Protein AF-A0A118K2Q0-F1 (afdb_monomer)

InterPro domains:
  IPR013197 RNA polymerase III subunit RPC82-related, helix-turn-helix [PF08221] (8-46)
  IPR036388 Winged helix-like DNA-binding domain superfamily [G3DSA:1.10.10.10] (2-57)
  IPR036388 Winged helix-like DNA-binding domain superfamily [G3DSA:1.10.10.10] (63-118)
  IPR039748 DNA-directed RNA polymerase III subunit RPC3 [PTHR12949] (3-115)

Nearest PDB structures (foldseek):
  2xv4-assembly1_S  TM=8.930E-01  e=8.654E-05  Homo sapiens
  2xub-assembly1_A  TM=8.871E-01  e=1.077E-04  Homo sapiens
  5afq-assembly2_B  TM=8.745E-01  e=2.073E-04  Homo sapiens
  7d59-assembly1_O  TM=8.941E-01  e=1.666E-04  Homo sapiens
  8iuh-assembly1_O  TM=9.115E-01  e=4.964E-04  Homo sapiens

Solvent-accessible surface area (backbone atoms only — not comparable to full-atom values): 7178 Å² total; per-residue (Å²): 133,81,51,75,64,56,50,53,50,43,30,51,52,37,28,74,76,65,32,62,72,55,15,49,54,44,44,52,22,62,76,70,38,72,37,36,66,71,51,49,34,68,76,58,73,59,80,91,73,74,83,81,67,94,66,88,56,74,45,69,56,59,64,68,70,53,56,49,60,78,46,46,68,60,53,43,51,51,35,29,76,76,62,32,64,71,52,22,53,56,50,50,53,38,70,76,65,54,85,69,55,72,65,59,51,53,52,53,53,51,52,58,58,53,54,55,68,71,73,76,118

Radius of gyration: 18.68 Å; Cα contacts (8 Å, |Δi|>4): 94; chains: 1; bounding box: 46×37×44 Å

Secondary structure (DSSP, 8-state):
---HHHHHHHHHHHHHHH-HHHHHHHHHHHHH-SEEHHHHHHHHT-----SPPSS--EE---HHHHHGGGGHHHHHHHHHHHHHHHHHHHHHHHHHH----HHHHHHHHHHHHHHHHHS--

Foldseek 3Di:
DQDPVLLVVLLVLCCVQPNNLRSLLLSCQVVVPKDWPVVSCVRSVDDDDDDHDPDTDIDHHDSVVSVCLVCLVVVLVVCCVPPNDLRSVLVVVCSSPPDDDPVRSVVVSVVVVVVVVVVPD

Mean predicted aligned error: 5.94 Å

Sequence (121 aa):
MVSPHGIKLAVHLISTYFGDIVSKVCECLLCKGTLSLAQVIRYTELGGFGEAPKIVTQYMALHDNIIHHMRFPKFLAIVSDEFGQECMELFEGLLQHGRLSFNQIMDRHKDKHRAVVTSGG

Organism: Cynara cardunculus var. scolymus (NCBI:txid59895)

St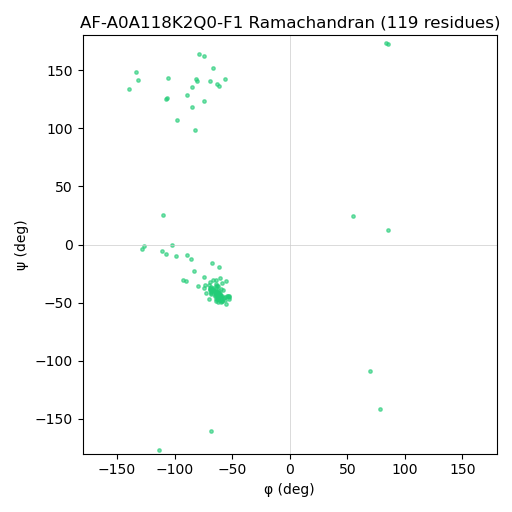ructure (mmCIF, N/CA/C/O backbone):
data_AF-A0A118K2Q0-F1
#
_entry.id   AF-A0A118K2Q0-F1
#
loop_
_atom_site.group_PDB
_atom_site.id
_atom_site.type_symbol
_atom_site.label_atom_id
_atom_site.label_alt_id
_atom_site.label_comp_id
_atom_site.label_asym_id
_atom_site.label_entity_id
_atom_site.label_seq_id
_atom_site.pdbx_PDB_ins_code
_atom_site.Cartn_x
_atom_site.Cartn_y
_atom_site.Cartn_z
_atom_site.occupancy
_atom_site.B_iso_or_equiv
_atom_site.auth_seq_id
_atom_site.auth_comp_id
_atom_site.auth_asym_id
_atom_site.auth_atom_id
_atom_site.pdbx_PDB_model_num
ATOM 1 N N . MET A 1 1 ? -3.170 -14.112 -14.598 1.00 63.34 1 MET A N 1
ATOM 2 C CA . MET A 1 1 ? -2.799 -12.773 -15.104 1.00 63.34 1 MET A CA 1
ATOM 3 C C . MET A 1 1 ? -3.920 -11.812 -14.763 1.00 63.34 1 MET A C 1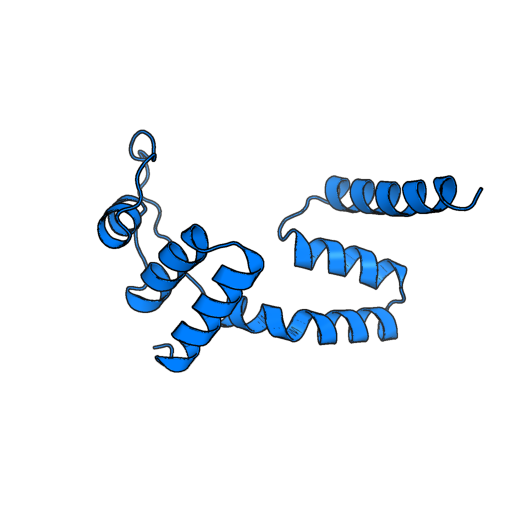
ATOM 5 O O . MET A 1 1 ? -5.073 -12.172 -14.964 1.00 63.34 1 MET A O 1
ATOM 9 N N . VAL A 1 2 ? -3.599 -10.644 -14.209 1.00 81.12 2 VAL A N 1
ATOM 10 C CA . VAL A 1 2 ? -4.591 -9.597 -13.912 1.00 81.12 2 VAL A CA 1
ATOM 11 C C . VAL A 1 2 ? -5.106 -9.024 -15.233 1.00 81.12 2 VAL A C 1
ATOM 13 O O . VAL A 1 2 ? -4.333 -8.870 -16.178 1.00 81.12 2 VAL A O 1
ATOM 16 N N . SER A 1 3 ? -6.404 -8.733 -15.328 1.00 91.62 3 SER A N 1
ATOM 17 C CA . SER A 1 3 ? -6.956 -8.126 -16.542 1.00 91.62 3 SER A CA 1
ATOM 18 C C . SER A 1 3 ? -6.406 -6.702 -16.737 1.00 91.62 3 SER A C 1
ATOM 20 O O . SER A 1 3 ? -6.129 -6.013 -15.751 1.00 91.62 3 SER A O 1
ATOM 22 N N . PRO A 1 4 ? -6.308 -6.194 -17.979 1.00 92.88 4 PRO A N 1
ATOM 23 C CA . PRO A 1 4 ? -5.873 -4.816 -18.222 1.00 92.88 4 PRO A CA 1
ATOM 24 C C . PRO A 1 4 ? -6.712 -3.774 -17.469 1.00 92.88 4 PRO A C 1
ATOM 26 O O . PRO A 1 4 ? -6.209 -2.726 -17.078 1.00 92.88 4 PRO A O 1
ATOM 29 N N . HIS A 1 5 ? -7.999 -4.054 -17.253 1.00 95.00 5 HIS A N 1
ATOM 30 C CA . HIS A 1 5 ? -8.891 -3.175 -16.494 1.00 95.00 5 HIS A CA 1
ATOM 31 C C . HIS A 1 5 ? -8.609 -3.240 -14.987 1.00 95.00 5 HIS A C 1
ATOM 33 O O . HIS A 1 5 ? -8.623 -2.202 -14.332 1.00 95.00 5 HIS A O 1
ATOM 39 N N . GLY A 1 6 ? -8.279 -4.424 -14.454 1.00 94.88 6 GLY A N 1
ATOM 40 C CA . GLY A 1 6 ? -7.843 -4.582 -13.065 1.00 94.88 6 GLY A CA 1
ATOM 41 C C . GLY A 1 6 ? -6.552 -3.816 -12.772 1.00 94.88 6 GLY A C 1
ATOM 42 O O . GLY A 1 6 ? -6.469 -3.118 -11.766 1.00 94.88 6 GLY A O 1
ATOM 43 N N . ILE A 1 7 ? -5.584 -3.848 -13.697 1.00 96.06 7 ILE A N 1
ATOM 44 C CA . ILE A 1 7 ? -4.347 -3.060 -13.576 1.00 96.06 7 ILE A CA 1
ATOM 45 C C . ILE A 1 7 ? -4.660 -1.560 -13.567 1.00 96.06 7 ILE A C 1
ATOM 47 O O . ILE A 1 7 ? -4.220 -0.864 -12.658 1.00 96.06 7 ILE A O 1
ATOM 51 N N . LYS A 1 8 ? -5.466 -1.061 -14.516 1.00 96.50 8 LYS A N 1
ATOM 52 C CA . LYS A 1 8 ? -5.850 0.363 -14.563 1.00 96.50 8 LYS A CA 1
ATOM 53 C C . LYS A 1 8 ? -6.507 0.835 -13.266 1.00 96.50 8 LYS A C 1
ATOM 55 O O . LYS A 1 8 ? -6.157 1.897 -12.760 1.00 96.50 8 LYS A O 1
ATOM 60 N N . LEU A 1 9 ? -7.432 0.043 -12.720 1.00 96.88 9 LEU A N 1
ATOM 61 C CA . LEU A 1 9 ? -8.083 0.361 -11.451 1.00 96.88 9 LEU A CA 1
ATOM 62 C C . LEU A 1 9 ? -7.079 0.379 -10.292 1.00 96.88 9 LEU A C 1
ATOM 64 O O . LEU A 1 9 ? -7.069 1.327 -9.513 1.00 96.88 9 LEU A O 1
ATOM 68 N N . ALA A 1 10 ? -6.210 -0.631 -10.194 1.00 97.50 10 ALA A N 1
ATOM 69 C CA . ALA A 1 10 ? -5.190 -0.696 -9.151 1.00 97.50 10 ALA A CA 1
ATOM 70 C C . ALA A 1 10 ? -4.225 0.501 -9.209 1.00 97.50 10 ALA A C 1
ATOM 72 O O . ALA A 1 10 ? -3.947 1.113 -8.181 1.00 97.50 10 ALA A O 1
ATOM 73 N N . VAL A 1 11 ? -3.764 0.880 -10.405 1.00 97.38 11 VAL A N 1
ATOM 74 C CA . VAL A 1 11 ? -2.890 2.047 -10.606 1.00 97.38 11 VAL A CA 1
ATOM 75 C C . VAL A 1 11 ? -3.599 3.340 -10.208 1.00 97.38 11 VAL A C 1
ATOM 77 O O . VAL A 1 11 ? -3.011 4.158 -9.503 1.00 97.38 11 VAL A O 1
ATOM 80 N N . HIS A 1 12 ? -4.872 3.501 -10.582 1.00 97.50 12 HIS A N 1
ATOM 81 C CA . HIS A 1 12 ? -5.667 4.664 -10.190 1.00 97.50 12 HIS A CA 1
ATOM 82 C C . HIS A 1 12 ? -5.830 4.771 -8.667 1.00 97.50 12 HIS A C 1
ATOM 84 O O . HIS A 1 12 ? -5.624 5.848 -8.106 1.00 97.50 12 HIS A O 1
ATOM 90 N N . LEU A 1 13 ? -6.137 3.661 -7.985 1.00 96.94 13 LEU A N 1
ATOM 91 C CA . LEU A 1 13 ? -6.214 3.628 -6.522 1.00 96.94 13 LEU A CA 1
ATOM 92 C C . LEU A 1 13 ? -4.874 4.037 -5.898 1.00 96.94 13 LEU A C 1
ATOM 94 O O . LEU A 1 13 ? -4.839 4.919 -5.046 1.00 96.94 13 LEU A O 1
ATOM 98 N N . ILE A 1 14 ? -3.760 3.457 -6.352 1.00 97.56 14 ILE A N 1
ATOM 99 C CA . ILE A 1 14 ? -2.438 3.779 -5.799 1.00 97.56 14 ILE A CA 1
ATOM 100 C C . ILE A 1 14 ? -2.048 5.240 -6.051 1.00 97.56 14 ILE A C 1
ATOM 102 O O . ILE A 1 14 ? -1.537 5.876 -5.133 1.00 97.56 14 ILE A O 1
ATOM 106 N N . SER A 1 15 ? -2.311 5.795 -7.239 1.00 97.88 15 SER A N 1
ATOM 107 C CA . SER A 1 15 ? -2.073 7.223 -7.515 1.00 97.88 15 SER A CA 1
ATOM 108 C C . SER A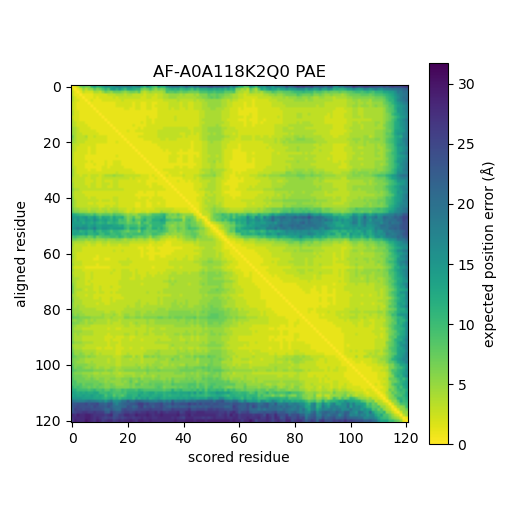 1 15 ? -2.918 8.109 -6.593 1.00 97.88 15 SER A C 1
ATOM 110 O O . SER A 1 15 ? -2.387 9.034 -5.984 1.00 97.88 15 SER A O 1
ATOM 112 N N . THR A 1 16 ? -4.191 7.760 -6.381 1.00 96.19 16 THR A N 1
ATOM 113 C CA . THR A 1 16 ? -5.107 8.524 -5.517 1.00 96.19 16 THR A CA 1
ATOM 114 C C . THR A 1 16 ? -4.641 8.573 -4.059 1.00 96.19 16 THR A C 1
ATOM 116 O O . THR A 1 16 ? -4.732 9.621 -3.427 1.00 96.19 16 THR A O 1
ATOM 119 N N . TYR A 1 17 ? -4.138 7.460 -3.513 1.00 93.75 17 TYR A N 1
ATOM 120 C CA . TYR A 1 17 ? -3.750 7.384 -2.097 1.00 93.75 17 TYR A CA 1
ATOM 121 C C . TYR A 1 17 ? -2.275 7.718 -1.823 1.00 93.75 17 TYR A C 1
ATOM 123 O O . TYR A 1 17 ? -1.960 8.208 -0.741 1.00 93.75 17 TYR A O 1
ATOM 131 N N . PHE A 1 18 ? -1.366 7.447 -2.765 1.00 95.25 18 PHE A N 1
ATOM 132 C CA . PHE A 1 18 ? 0.087 7.503 -2.536 1.00 95.25 18 PHE A CA 1
ATOM 133 C C . PHE A 1 18 ? 0.854 8.346 -3.565 1.00 95.25 18 PHE A C 1
ATOM 135 O O . PHE A 1 18 ? 2.065 8.533 -3.428 1.00 95.25 18 PHE A O 1
ATOM 142 N N . GLY A 1 19 ? 0.171 8.863 -4.586 1.00 96.75 19 GLY A N 1
ATOM 143 C CA . GLY A 1 19 ? 0.752 9.710 -5.620 1.00 96.75 19 GLY A CA 1
ATOM 144 C C . GLY A 1 19 ? 1.401 8.954 -6.782 1.00 96.75 19 GLY A C 1
ATOM 145 O O . GLY A 1 19 ? 1.560 7.727 -6.798 1.00 96.75 19 GLY A O 1
ATOM 146 N N . ASP A 1 20 ? 1.797 9.727 -7.790 1.00 96.31 20 ASP A N 1
ATOM 147 C CA . ASP A 1 20 ? 2.117 9.196 -9.117 1.00 96.31 20 ASP A CA 1
ATOM 148 C C . ASP A 1 20 ? 3.399 8.366 -9.158 1.00 96.31 20 ASP A C 1
ATOM 150 O O . ASP A 1 20 ? 3.452 7.353 -9.857 1.00 96.31 20 ASP A O 1
ATOM 154 N N . ILE A 1 21 ? 4.411 8.727 -8.363 1.00 95.50 21 ILE A N 1
ATOM 155 C CA . ILE A 1 21 ? 5.678 7.980 -8.291 1.00 95.50 21 ILE A CA 1
ATOM 156 C C . ILE A 1 21 ? 5.417 6.538 -7.837 1.00 95.50 21 ILE A C 1
ATOM 158 O O . ILE A 1 21 ? 5.901 5.588 -8.457 1.00 95.50 21 ILE A O 1
ATOM 162 N N . VAL A 1 22 ? 4.612 6.368 -6.784 1.00 96.31 22 VAL A N 1
ATOM 163 C CA . VAL A 1 22 ? 4.264 5.047 -6.244 1.00 96.31 22 VAL A CA 1
ATOM 164 C C . VAL A 1 22 ? 3.413 4.276 -7.250 1.00 96.31 22 VAL A C 1
ATOM 166 O O . VAL A 1 22 ? 3.640 3.083 -7.464 1.00 96.31 22 VAL A O 1
ATOM 169 N N . SER A 1 23 ? 2.492 4.961 -7.933 1.00 97.44 23 SER A N 1
ATOM 170 C CA . SER A 1 23 ? 1.656 4.350 -8.970 1.00 97.44 23 SER A CA 1
ATOM 171 C C . SER A 1 23 ? 2.474 3.814 -10.150 1.00 97.44 23 SER A C 1
ATOM 173 O O . SER A 1 23 ? 2.226 2.694 -10.590 1.00 97.44 23 SER A O 1
ATOM 175 N N . LYS A 1 24 ? 3.522 4.532 -10.582 1.00 97.19 24 LYS A N 1
ATOM 176 C CA . LYS A 1 24 ? 4.417 4.124 -11.677 1.00 97.19 24 LYS A CA 1
ATOM 177 C C . LYS A 1 24 ? 5.194 2.853 -11.332 1.00 97.19 24 LYS A C 1
ATOM 179 O O . LYS A 1 24 ? 5.321 1.945 -12.154 1.00 97.19 24 LYS A O 1
ATOM 184 N N . VAL A 1 25 ? 5.695 2.761 -10.098 1.00 97.19 25 VAL A N 1
ATOM 185 C CA . VAL A 1 25 ? 6.352 1.542 -9.595 1.00 97.19 25 VAL A CA 1
ATOM 186 C C . VAL A 1 25 ? 5.353 0.386 -9.511 1.00 97.19 25 VAL A C 1
ATOM 188 O O . VAL A 1 25 ? 5.665 -0.728 -9.932 1.00 97.19 25 VAL A O 1
ATOM 191 N N . CYS A 1 26 ? 4.145 0.647 -9.010 1.00 97.44 26 CYS A N 1
ATOM 192 C CA . CYS A 1 26 ? 3.095 -0.358 -8.891 1.00 97.44 26 CYS A CA 1
ATOM 193 C C . CYS A 1 26 ? 2.657 -0.909 -10.257 1.00 97.44 26 CYS A C 1
ATOM 195 O O . CYS A 1 26 ? 2.613 -2.125 -10.433 1.00 97.44 26 CYS A O 1
ATOM 197 N N . GLU A 1 27 ? 2.411 -0.040 -11.241 1.00 97.19 27 GLU A N 1
ATOM 198 C CA . GLU A 1 27 ? 2.076 -0.427 -12.614 1.00 97.19 27 GLU A CA 1
ATOM 199 C C . GLU A 1 27 ? 3.163 -1.316 -13.222 1.00 97.19 27 GLU A C 1
ATOM 201 O O . GLU A 1 27 ? 2.868 -2.370 -13.786 1.00 97.19 27 GLU A O 1
ATOM 206 N N . CYS A 1 28 ? 4.433 -0.931 -13.052 1.00 97.06 28 CYS A N 1
ATOM 207 C CA . CYS A 1 28 ? 5.574 -1.704 -13.531 1.00 97.06 28 CYS A CA 1
ATOM 208 C C . CYS A 1 28 ? 5.567 -3.136 -12.970 1.00 97.06 28 CYS A C 1
ATOM 210 O O . CYS A 1 28 ? 5.677 -4.097 -13.734 1.00 97.06 28 CYS A O 1
ATOM 212 N N . LEU A 1 29 ? 5.369 -3.284 -11.657 1.00 97.62 29 LEU A N 1
ATOM 213 C CA . LEU A 1 29 ? 5.309 -4.585 -10.986 1.00 97.62 29 LEU A CA 1
ATOM 214 C C . LEU A 1 29 ? 4.070 -5.402 -11.384 1.00 97.62 29 LEU A C 1
ATOM 216 O O . LEU A 1 29 ? 4.167 -6.613 -11.561 1.00 97.62 29 LEU A O 1
ATOM 220 N N . LEU A 1 30 ? 2.908 -4.771 -11.569 1.00 96.75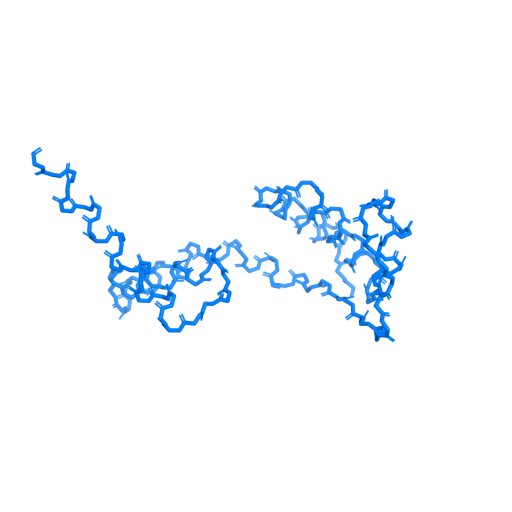 30 LEU A N 1
ATOM 221 C CA . LEU A 1 30 ? 1.689 -5.466 -11.999 1.00 96.75 30 LEU A CA 1
ATOM 222 C C . LEU A 1 30 ? 1.781 -5.964 -13.450 1.00 96.75 30 LEU A C 1
ATOM 224 O O . LEU A 1 30 ? 1.297 -7.052 -13.758 1.00 96.75 30 LEU A O 1
ATOM 228 N N . CYS A 1 31 ? 2.418 -5.192 -14.333 1.00 96.00 31 CYS A N 1
ATOM 229 C CA . CYS A 1 31 ? 2.571 -5.536 -15.746 1.00 96.00 31 CYS A CA 1
ATOM 230 C C . CYS A 1 31 ? 3.699 -6.544 -16.003 1.00 96.00 31 CYS A C 1
ATOM 232 O O . CYS A 1 31 ? 3.588 -7.365 -16.912 1.00 96.00 31 CYS A O 1
ATOM 234 N N . LYS A 1 32 ? 4.801 -6.466 -15.246 1.00 95.69 32 LYS A N 1
ATOM 235 C CA . LYS A 1 32 ? 6.020 -7.260 -15.490 1.00 95.69 32 LYS A CA 1
ATOM 236 C C . LYS A 1 32 ? 6.246 -8.377 -14.470 1.00 95.69 32 LYS A C 1
ATOM 238 O O . LYS A 1 32 ? 7.123 -9.210 -14.682 1.00 95.69 32 LYS A O 1
ATOM 243 N N . GLY A 1 33 ? 5.455 -8.419 -13.400 1.00 95.06 33 GLY A N 1
ATOM 244 C CA . GLY A 1 33 ? 5.574 -9.400 -12.330 1.00 95.06 33 GLY A CA 1
ATOM 245 C C . GLY A 1 33 ? 6.702 -9.067 -11.358 1.00 95.06 33 GLY A C 1
ATOM 246 O O . GLY A 1 33 ? 6.920 -7.914 -10.986 1.00 95.06 33 GLY A O 1
ATOM 247 N N . THR A 1 34 ? 7.400 -10.105 -10.914 1.00 96.94 34 THR A N 1
ATOM 248 C CA . THR A 1 34 ? 8.438 -9.992 -9.895 1.00 96.94 34 THR A CA 1
ATOM 249 C C . THR A 1 34 ? 9.709 -9.352 -10.459 1.00 96.94 34 THR A C 1
ATOM 251 O O . THR A 1 34 ? 10.272 -9.861 -11.427 1.00 96.94 34 THR A O 1
ATOM 254 N N . LEU A 1 35 ? 10.172 -8.254 -9.853 1.00 96.75 35 LEU A N 1
ATOM 255 C CA . LEU A 1 35 ? 11.331 -7.482 -10.316 1.00 96.75 35 LEU A CA 1
ATOM 256 C C . LEU A 1 35 ? 12.288 -7.126 -9.177 1.00 96.75 35 LEU A C 1
ATOM 258 O O . LEU A 1 35 ? 11.866 -6.830 -8.062 1.00 96.75 35 LEU A O 1
ATOM 262 N N . SER A 1 36 ? 13.581 -7.038 -9.481 1.00 94.69 36 SER A N 1
ATOM 263 C CA . SER A 1 36 ? 14.572 -6.454 -8.576 1.00 94.69 36 SER A CA 1
ATOM 264 C C . SER A 1 36 ? 14.539 -4.924 -8.598 1.00 94.69 36 SER A C 1
ATOM 266 O O . SER A 1 36 ? 14.032 -4.314 -9.542 1.00 94.69 36 SER A O 1
ATOM 268 N N . LEU A 1 37 ? 15.154 -4.279 -7.598 1.00 92.19 37 LEU A N 1
ATOM 269 C CA . LEU A 1 37 ? 15.266 -2.814 -7.554 1.00 92.19 37 LEU A CA 1
ATOM 270 C C . LEU A 1 37 ? 15.895 -2.242 -8.838 1.00 92.19 37 LEU A C 1
ATOM 272 O O . LEU A 1 37 ? 15.371 -1.292 -9.410 1.00 92.19 37 LEU A O 1
ATOM 276 N N . ALA A 1 38 ? 16.969 -2.855 -9.344 1.00 91.25 38 ALA A N 1
ATOM 277 C CA . ALA A 1 38 ? 17.641 -2.397 -10.561 1.00 91.25 38 ALA A CA 1
ATOM 278 C C . ALA A 1 38 ? 16.741 -2.489 -11.807 1.00 91.25 38 ALA A C 1
ATOM 280 O O . ALA A 1 38 ? 16.825 -1.650 -12.704 1.00 91.25 38 ALA A O 1
ATOM 281 N N . GLN A 1 39 ? 15.869 -3.498 -11.870 1.00 94.38 39 GLN A N 1
ATOM 282 C CA . GLN A 1 39 ? 14.893 -3.631 -12.950 1.00 94.38 39 GLN A CA 1
ATOM 283 C C . GLN A 1 39 ? 13.768 -2.603 -12.815 1.00 94.38 39 GLN A C 1
ATOM 285 O O . GLN A 1 39 ? 13.396 -1.993 -13.813 1.00 94.38 39 GLN A O 1
ATOM 290 N N . VAL A 1 40 ? 13.266 -2.366 -11.598 1.00 94.62 40 VAL A N 1
ATOM 291 C CA . VAL A 1 40 ? 12.259 -1.325 -11.341 1.00 94.62 40 VAL A CA 1
ATOM 292 C C . VAL A 1 40 ? 12.792 0.041 -11.765 1.00 94.62 40 VAL A C 1
ATOM 294 O O . VAL A 1 40 ? 12.125 0.726 -12.533 1.00 94.62 40 VAL A O 1
ATOM 297 N N . ILE A 1 41 ? 14.009 0.403 -11.354 1.00 93.44 41 ILE A N 1
ATOM 298 C CA . ILE A 1 41 ? 14.679 1.653 -11.750 1.00 93.44 41 ILE A CA 1
ATOM 299 C C . ILE A 1 41 ? 14.746 1.765 -13.273 1.00 93.44 41 ILE A C 1
ATOM 301 O O . ILE A 1 41 ? 14.298 2.753 -13.848 1.00 93.44 41 ILE A O 1
ATOM 305 N N . ARG A 1 42 ? 15.237 0.714 -13.939 1.00 93.31 42 ARG A N 1
ATOM 306 C CA . ARG A 1 42 ? 15.387 0.682 -15.398 1.00 93.31 42 ARG A CA 1
ATOM 307 C C . ARG A 1 42 ? 14.059 0.858 -16.134 1.00 93.31 42 ARG A C 1
ATOM 309 O O . ARG A 1 42 ? 14.018 1.571 -17.124 1.00 93.31 42 ARG A O 1
ATOM 316 N N . TYR A 1 43 ? 12.995 0.193 -15.687 1.00 95.94 43 TYR A N 1
ATOM 317 C CA . TYR A 1 43 ? 11.697 0.232 -16.367 1.00 95.94 43 TYR A CA 1
ATOM 318 C C . TYR A 1 43 ? 10.847 1.451 -16.014 1.00 95.94 43 TYR A C 1
ATOM 320 O O . TYR A 1 43 ? 9.947 1.793 -16.773 1.00 95.94 43 TYR A O 1
ATOM 328 N N . THR A 1 44 ? 11.085 2.071 -14.859 1.00 95.06 44 THR A N 1
ATOM 329 C CA . THR A 1 44 ? 10.334 3.256 -14.419 1.00 95.06 44 THR A CA 1
ATOM 330 C C . THR A 1 44 ? 11.071 4.559 -14.700 1.00 95.06 44 THR A C 1
ATOM 332 O O . THR A 1 44 ? 10.467 5.617 -14.546 1.00 95.06 44 THR A O 1
ATOM 335 N N . GLU A 1 45 ? 12.343 4.507 -15.106 1.00 93.44 45 GLU A N 1
ATOM 336 C CA . GLU A 1 45 ? 13.201 5.679 -15.348 1.00 93.44 45 GLU A CA 1
ATOM 337 C C . GLU A 1 45 ? 13.277 6.621 -14.131 1.00 93.44 45 GLU A C 1
ATOM 339 O O . GLU A 1 45 ? 13.525 7.818 -14.255 1.00 93.44 45 GLU A O 1
ATOM 344 N N . LEU A 1 46 ? 13.031 6.082 -12.934 1.00 90.75 46 LEU A N 1
ATOM 345 C CA . LEU A 1 46 ? 13.153 6.814 -11.680 1.00 90.75 46 LEU A CA 1
ATOM 346 C C . LEU A 1 46 ? 14.629 6.859 -11.266 1.00 90.75 46 LEU A C 1
ATOM 348 O O . LEU A 1 46 ? 15.349 5.872 -11.401 1.00 90.75 46 LEU A O 1
ATOM 352 N N . GLY A 1 47 ? 15.075 7.998 -10.739 1.00 85.31 47 GLY A N 1
ATOM 353 C CA . GLY A 1 47 ? 16.443 8.210 -10.257 1.00 85.31 47 GLY A CA 1
ATOM 354 C C . GLY A 1 47 ? 16.518 8.427 -8.744 1.00 85.31 47 GLY A C 1
ATOM 355 O O . GLY A 1 47 ? 15.509 8.381 -8.047 1.00 85.31 47 GLY A O 1
ATOM 356 N N . GLY A 1 48 ? 17.727 8.698 -8.241 1.00 79.75 48 GLY A N 1
ATOM 357 C CA . GLY A 1 48 ? 17.950 9.073 -6.835 1.00 79.75 48 GLY A CA 1
ATOM 358 C C . GLY A 1 48 ? 18.110 7.902 -5.862 1.00 79.75 48 GLY A C 1
ATOM 359 O O . GLY A 1 48 ? 18.085 8.098 -4.650 1.00 79.75 48 GLY A O 1
ATOM 360 N N . PHE A 1 49 ? 18.289 6.686 -6.373 1.00 75.25 49 PHE A N 1
ATOM 361 C CA . PHE A 1 49 ? 18.578 5.519 -5.546 1.00 75.25 49 PHE A CA 1
ATOM 362 C C . PHE A 1 49 ? 20.084 5.451 -5.269 1.00 75.25 49 PHE A C 1
ATOM 364 O O . PHE A 1 49 ? 20.889 5.691 -6.168 1.00 75.25 49 PHE A O 1
ATOM 371 N N . GLY A 1 50 ? 20.453 5.174 -4.016 1.00 75.25 50 GLY A N 1
ATOM 372 C CA . GLY A 1 50 ? 21.849 5.040 -3.597 1.00 75.25 50 GLY A CA 1
ATOM 373 C C . GLY A 1 50 ? 22.542 3.808 -4.185 1.00 75.25 50 GLY A C 1
ATOM 374 O O . GLY A 1 50 ? 22.100 3.222 -5.174 1.00 75.25 50 GLY A O 1
ATOM 375 N N . GLU A 1 51 ? 23.644 3.400 -3.560 1.00 78.06 51 GLU A N 1
ATOM 376 C CA . GLU A 1 51 ? 24.408 2.230 -3.994 1.00 78.06 51 GLU A CA 1
ATOM 377 C C . GLU A 1 51 ? 23.530 0.966 -4.051 1.00 78.06 51 GLU A C 1
ATOM 379 O O . GLU A 1 51 ? 22.639 0.761 -3.218 1.00 78.06 51 GLU A O 1
ATOM 384 N N . ALA A 1 52 ? 23.762 0.121 -5.060 1.00 71.81 52 ALA A N 1
ATOM 385 C CA . ALA A 1 52 ? 22.959 -1.075 -5.261 1.00 71.81 52 ALA A CA 1
ATOM 386 C C . ALA A 1 52 ? 23.080 -2.019 -4.047 1.00 71.81 52 ALA A C 1
ATOM 388 O O . ALA A 1 52 ? 24.185 -2.248 -3.546 1.00 71.81 52 ALA A O 1
ATOM 389 N N . PRO A 1 53 ? 21.966 -2.598 -3.565 1.00 80.44 53 PRO A N 1
ATOM 390 C CA . PRO A 1 53 ? 22.004 -3.471 -2.404 1.00 80.44 53 PRO A CA 1
ATOM 391 C C . PRO A 1 53 ? 22.841 -4.725 -2.688 1.00 80.44 53 PRO A C 1
ATOM 393 O O . PRO A 1 53 ? 22.713 -5.347 -3.742 1.00 80.44 53 PRO A O 1
ATOM 396 N N . LYS A 1 54 ? 23.662 -5.134 -1.709 1.00 83.50 54 LYS A N 1
ATOM 397 C CA . LYS A 1 54 ? 24.490 -6.356 -1.784 1.00 83.50 54 LYS A CA 1
ATOM 398 C C . LYS A 1 54 ? 23.657 -7.631 -1.956 1.00 83.50 54 LYS A C 1
ATOM 400 O O . LYS A 1 54 ? 24.137 -8.606 -2.523 1.00 83.50 54 LYS A O 1
ATOM 405 N N . ILE A 1 55 ? 22.422 -7.625 -1.452 1.00 89.31 55 ILE A N 1
ATOM 406 C CA . ILE A 1 55 ? 21.457 -8.718 -1.585 1.00 89.31 55 ILE A CA 1
ATOM 407 C C . ILE A 1 55 ? 20.387 -8.293 -2.588 1.00 89.31 55 ILE A C 1
ATOM 409 O O . ILE A 1 55 ? 19.747 -7.253 -2.428 1.00 89.31 55 ILE A O 1
ATOM 413 N N . VAL A 1 56 ? 20.175 -9.119 -3.614 1.00 91.44 56 VAL A N 1
ATOM 414 C CA . VAL A 1 56 ? 19.169 -8.864 -4.648 1.00 91.44 56 VAL A CA 1
ATOM 415 C C . VAL A 1 56 ? 17.796 -9.316 -4.154 1.00 91.44 56 VAL A C 1
ATOM 417 O O . VAL A 1 56 ? 17.445 -10.491 -4.236 1.00 91.44 56 VAL A O 1
ATOM 420 N N . THR A 1 57 ? 17.007 -8.365 -3.660 1.00 93.56 57 THR A N 1
ATOM 421 C CA . THR A 1 57 ? 15.598 -8.583 -3.306 1.00 93.56 57 THR A CA 1
ATOM 422 C C . THR A 1 57 ? 14.708 -8.503 -4.542 1.00 93.56 57 THR A C 1
ATOM 424 O O . THR A 1 57 ? 14.922 -7.673 -5.427 1.00 93.56 57 THR A O 1
ATOM 427 N N . GLN A 1 58 ? 13.689 -9.356 -4.571 1.00 95.69 58 GLN A N 1
ATOM 428 C CA . GLN A 1 58 ? 12.668 -9.419 -5.608 1.00 95.69 58 GLN A CA 1
ATOM 429 C C . GLN A 1 58 ? 11.341 -8.878 -5.059 1.00 95.69 58 GLN A C 1
ATOM 431 O O . GLN A 1 58 ? 10.860 -9.337 -4.025 1.00 95.69 58 GLN A O 1
ATOM 436 N N . TYR A 1 59 ? 10.760 -7.895 -5.741 1.00 96.25 59 TYR A N 1
ATOM 437 C CA . TYR A 1 59 ? 9.525 -7.213 -5.362 1.00 96.25 59 TYR A CA 1
ATOM 438 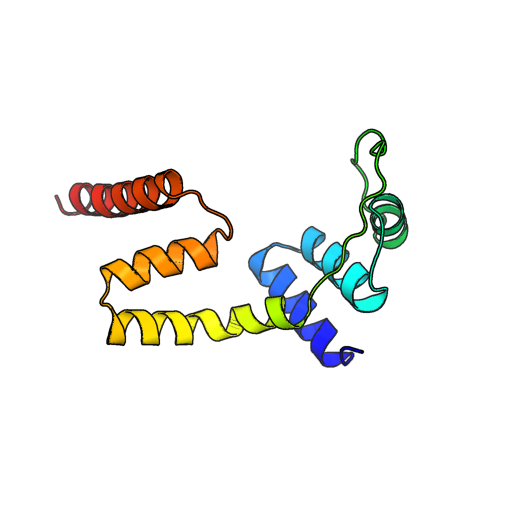C C . TYR A 1 59 ? 8.375 -7.668 -6.252 1.00 96.25 59 TYR A C 1
ATOM 440 O O . TYR A 1 59 ? 8.559 -7.862 -7.449 1.00 96.25 59 TYR A O 1
ATOM 448 N N . MET A 1 60 ? 7.180 -7.793 -5.679 1.00 96.62 60 MET A N 1
ATOM 449 C CA . MET A 1 60 ? 5.960 -8.152 -6.397 1.00 96.62 60 MET A CA 1
ATOM 450 C C . MET A 1 60 ? 4.795 -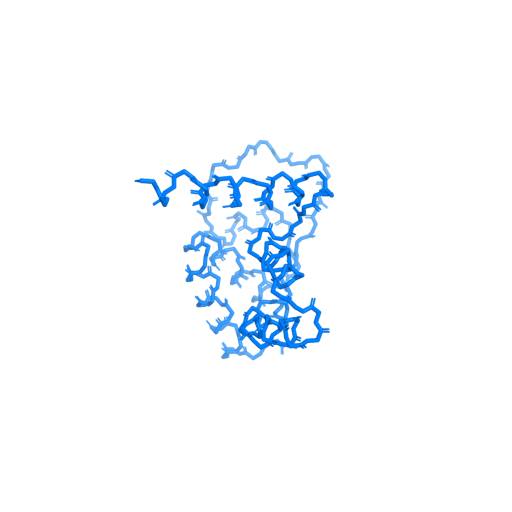7.318 -5.864 1.00 96.62 60 MET A C 1
ATOM 452 O O . MET A 1 60 ? 4.617 -7.201 -4.651 1.00 96.62 60 MET A O 1
ATOM 456 N N . ALA A 1 61 ? 3.993 -6.757 -6.769 1.00 96.50 61 ALA A N 1
ATOM 457 C CA . ALA A 1 61 ? 2.740 -6.101 -6.418 1.00 96.50 61 ALA A CA 1
ATOM 458 C C . ALA A 1 61 ? 1.597 -7.122 -6.440 1.00 96.50 61 ALA A C 1
ATOM 460 O O . ALA A 1 61 ? 1.409 -7.844 -7.419 1.00 96.50 61 ALA A O 1
ATOM 461 N N . LEU A 1 62 ? 0.824 -7.171 -5.357 1.00 95.75 62 LEU A N 1
ATOM 462 C CA . LEU A 1 62 ? -0.337 -8.046 -5.236 1.00 95.75 62 LEU A CA 1
ATOM 463 C C . LEU A 1 62 ? -1.600 -7.249 -5.552 1.00 95.75 62 LEU A C 1
ATOM 465 O O . LEU A 1 62 ? -2.034 -6.427 -4.748 1.00 95.75 62 LEU A O 1
ATOM 469 N N . HIS A 1 63 ? -2.184 -7.503 -6.722 1.00 95.50 63 HIS A N 1
ATOM 470 C CA . HIS A 1 63 ? -3.401 -6.832 -7.182 1.00 95.50 63 HIS A CA 1
ATOM 471 C C . HIS A 1 63 ? -4.535 -6.901 -6.151 1.00 95.50 63 HIS A C 1
ATOM 473 O O . HIS A 1 63 ? -5.133 -5.877 -5.828 1.00 95.50 63 HIS A O 1
ATOM 479 N N . ASP A 1 64 ? -4.793 -8.080 -5.587 1.00 94.50 64 ASP A N 1
ATOM 480 C CA . ASP A 1 64 ? -5.933 -8.285 -4.688 1.00 94.50 64 ASP A CA 1
ATOM 481 C C . ASP A 1 64 ? -5.818 -7.439 -3.414 1.00 94.50 64 ASP A C 1
ATOM 483 O O . ASP A 1 64 ? -6.806 -6.852 -2.972 1.00 94.50 64 ASP A O 1
ATOM 487 N N . ASN A 1 65 ? -4.597 -7.260 -2.899 1.00 93.62 65 ASN A N 1
ATOM 488 C CA . ASN A 1 65 ? -4.337 -6.400 -1.745 1.00 93.62 65 ASN A CA 1
ATOM 489 C C . ASN A 1 65 ? -4.653 -4.928 -2.041 1.00 93.62 65 ASN A C 1
ATOM 491 O O . ASN A 1 65 ? -5.150 -4.225 -1.166 1.00 93.62 65 ASN A O 1
ATOM 495 N N . ILE A 1 66 ? -4.393 -4.464 -3.266 1.00 95.81 66 ILE A N 1
ATOM 496 C CA . ILE A 1 66 ? -4.695 -3.088 -3.682 1.00 95.81 66 ILE A CA 1
ATOM 497 C C . ILE A 1 66 ? -6.210 -2.903 -3.796 1.00 95.81 66 ILE A C 1
ATOM 499 O O . ILE A 1 66 ? -6.774 -1.957 -3.252 1.00 95.81 66 ILE A O 1
ATOM 503 N N . ILE A 1 67 ? -6.894 -3.840 -4.456 1.00 94.62 67 ILE A N 1
ATOM 504 C CA . ILE A 1 67 ? -8.349 -3.792 -4.647 1.00 94.62 67 ILE A CA 1
ATOM 505 C C . ILE A 1 67 ? -9.099 -3.896 -3.310 1.00 94.62 67 ILE A C 1
ATOM 507 O O . ILE A 1 67 ? -10.170 -3.304 -3.154 1.00 94.62 67 ILE A O 1
ATOM 511 N N . HIS A 1 68 ? -8.544 -4.595 -2.314 1.00 92.56 68 HIS A N 1
ATOM 512 C CA . HIS A 1 68 ? -9.116 -4.659 -0.968 1.00 92.56 68 HIS A CA 1
ATOM 513 C C . HIS A 1 68 ? -9.209 -3.304 -0.262 1.00 92.56 68 HIS A C 1
ATOM 515 O O . HIS A 1 68 ? -10.066 -3.165 0.610 1.00 92.56 68 HIS A O 1
ATOM 521 N N . HIS A 1 69 ? -8.453 -2.289 -0.687 1.00 92.81 69 HIS A N 1
ATOM 522 C CA . HIS A 1 69 ? -8.576 -0.932 -0.151 1.00 92.81 69 HIS A CA 1
ATOM 523 C C . HIS A 1 69 ? -9.990 -0.354 -0.334 1.00 92.81 69 HIS A C 1
ATOM 525 O O . HIS A 1 69 ? -10.514 0.329 0.543 1.00 92.81 69 HIS A O 1
ATOM 531 N N . MET A 1 70 ? -10.682 -0.710 -1.425 1.00 94.19 70 MET A N 1
ATOM 532 C CA . MET A 1 70 ? -12.072 -0.288 -1.657 1.00 94.19 70 MET A CA 1
ATOM 533 C C . MET A 1 70 ? -13.071 -0.915 -0.671 1.00 94.19 70 MET A C 1
ATOM 535 O O . MET A 1 70 ? -14.204 -0.455 -0.565 1.00 94.19 70 MET A O 1
ATOM 539 N N . ARG A 1 71 ? -12.685 -1.981 0.043 1.00 95.38 71 ARG A N 1
ATOM 540 C CA . ARG A 1 71 ? -13.540 -2.656 1.033 1.00 95.38 71 ARG A CA 1
ATOM 541 C C . ARG A 1 71 ? -13.400 -2.073 2.435 1.00 95.38 71 ARG A C 1
ATOM 543 O O . ARG A 1 71 ? -14.205 -2.423 3.294 1.00 95.38 71 ARG A O 1
ATOM 550 N N . PHE A 1 72 ? -12.429 -1.187 2.664 1.00 95.44 72 PHE A N 1
ATOM 551 C CA . PHE A 1 72 ? -12.162 -0.612 3.983 1.00 95.44 72 PHE A CA 1
ATOM 552 C C . PHE A 1 72 ? -13.411 0.001 4.633 1.00 95.44 72 PHE A C 1
ATOM 554 O O . PHE A 1 72 ? -13.672 -0.355 5.779 1.00 95.44 72 PHE A O 1
ATOM 561 N N . PRO A 1 73 ? -14.263 0.782 3.932 1.00 96.12 73 PRO A N 1
ATOM 562 C CA . PRO A 1 73 ? -15.479 1.323 4.543 1.00 96.12 73 PRO A CA 1
ATOM 563 C C . PRO A 1 73 ? -16.420 0.240 5.086 1.00 96.12 73 PRO A C 1
ATOM 565 O O . PRO A 1 73 ? -16.979 0.383 6.168 1.00 96.12 73 PRO A O 1
ATOM 568 N N . LYS A 1 74 ? -16.556 -0.883 4.368 1.00 97.50 74 LYS A N 1
ATOM 569 C CA . LYS A 1 74 ? -17.383 -2.009 4.815 1.00 97.50 74 LYS A CA 1
ATOM 570 C C . LYS A 1 74 ? -16.775 -2.703 6.032 1.00 97.50 74 LYS A C 1
ATOM 572 O O . LYS A 1 74 ? -17.512 -3.082 6.933 1.00 97.50 74 LYS A O 1
ATOM 577 N N . PHE A 1 75 ? -15.455 -2.885 6.059 1.00 96.62 75 PHE A N 1
ATOM 578 C CA . PHE A 1 75 ? -14.789 -3.484 7.215 1.00 96.62 75 PHE A CA 1
ATOM 579 C C . PHE A 1 75 ? -14.918 -2.602 8.458 1.00 96.62 75 PHE A C 1
ATOM 581 O O . PHE A 1 75 ? -15.197 -3.122 9.529 1.00 96.62 75 PHE A O 1
ATOM 588 N N . LEU A 1 76 ? -14.787 -1.281 8.309 1.00 97.94 76 LEU A N 1
ATOM 589 C CA . LEU A 1 76 ? -14.986 -0.336 9.408 1.00 97.94 76 LEU A CA 1
ATOM 590 C 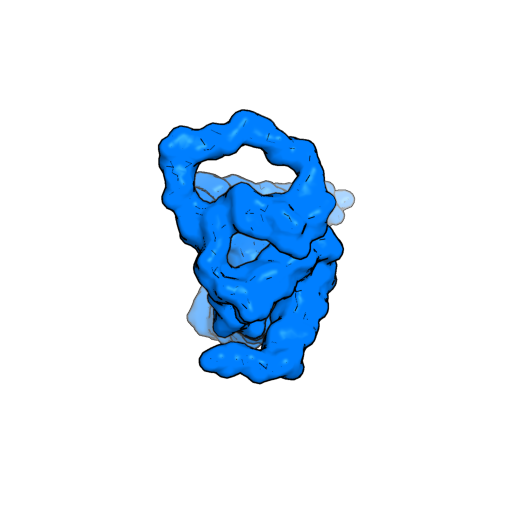C . LEU A 1 76 ? -16.415 -0.389 9.958 1.00 97.94 76 LEU A C 1
ATOM 592 O O . LEU A 1 76 ? -16.581 -0.440 11.172 1.00 97.94 76 LEU A O 1
ATOM 596 N N . ALA A 1 77 ? -17.426 -0.445 9.084 1.00 98.12 77 ALA A N 1
ATOM 597 C CA . ALA A 1 77 ? -18.821 -0.583 9.505 1.00 98.12 77 ALA A CA 1
ATOM 598 C C . ALA A 1 77 ? -19.049 -1.870 10.315 1.00 98.12 77 ALA A C 1
ATOM 600 O O . ALA A 1 77 ? -19.548 -1.803 11.430 1.00 98.12 77 ALA A O 1
ATOM 601 N N . ILE A 1 78 ? -18.584 -3.019 9.809 1.00 98.31 78 ILE A N 1
ATOM 602 C CA . ILE A 1 78 ? -18.702 -4.307 10.513 1.00 98.31 78 ILE A CA 1
ATOM 603 C C . ILE A 1 78 ? -18.007 -4.258 11.877 1.00 98.31 78 ILE A C 1
ATOM 605 O O . ILE A 1 78 ? -18.567 -4.712 12.867 1.00 98.31 78 ILE A O 1
ATOM 609 N N . VAL A 1 79 ? -16.795 -3.697 11.951 1.00 98.19 79 VAL A N 1
ATOM 610 C CA . VAL A 1 79 ? -16.060 -3.627 13.222 1.00 98.19 79 VAL A CA 1
ATOM 611 C C . VAL A 1 79 ? -16.751 -2.697 14.219 1.00 98.19 79 VAL A C 1
ATOM 613 O O . VAL A 1 79 ? -16.788 -3.016 15.404 1.00 98.19 79 VAL A O 1
ATOM 616 N N . SER A 1 80 ? -17.321 -1.582 13.757 1.00 98.00 80 SER A N 1
ATOM 617 C CA . SER A 1 80 ? -18.123 -0.696 14.609 1.00 98.00 80 SER A CA 1
ATOM 618 C C . SER A 1 80 ? -19.357 -1.419 15.153 1.00 98.00 80 SER A C 1
ATOM 620 O O . SER A 1 80 ? -19.607 -1.373 16.356 1.00 98.00 80 SER A O 1
ATOM 622 N N . ASP A 1 81 ? -20.071 -2.146 14.289 1.00 98.19 81 ASP A N 1
ATOM 623 C CA . ASP A 1 81 ? -21.301 -2.858 14.643 1.00 98.19 81 ASP A CA 1
ATOM 624 C C . ASP A 1 81 ? -21.043 -4.035 15.603 1.00 98.19 81 ASP A C 1
ATOM 626 O O . ASP A 1 81 ? -21.817 -4.255 16.534 1.00 98.19 81 ASP A O 1
ATOM 630 N N . GLU A 1 82 ? -19.960 -4.795 15.403 1.00 98.44 82 GLU A N 1
ATOM 631 C CA . GLU A 1 82 ? -19.663 -6.006 16.185 1.00 98.44 82 GLU A CA 1
ATOM 632 C C . GLU A 1 82 ? -18.814 -5.746 17.442 1.00 98.44 82 GLU A C 1
ATOM 634 O O . GLU A 1 82 ? -18.963 -6.454 18.440 1.00 98.44 82 GLU A O 1
ATOM 639 N N . PHE A 1 83 ? -17.922 -4.749 17.412 1.00 97.56 83 PHE A N 1
ATOM 640 C CA . PHE A 1 83 ? -16.914 -4.518 18.461 1.00 97.56 83 PHE A CA 1
ATOM 641 C C . PHE A 1 83 ? -16.922 -3.092 19.027 1.00 97.56 83 PHE A C 1
ATOM 643 O O . PHE A 1 83 ? -16.165 -2.790 19.951 1.00 97.56 83 PHE A O 1
ATOM 650 N N . GLY A 1 84 ? -17.785 -2.215 18.515 1.00 97.19 84 GLY A N 1
ATOM 651 C CA . GLY A 1 84 ? -17.935 -0.846 18.989 1.00 97.19 84 GLY A CA 1
ATOM 652 C C . GLY A 1 84 ? -16.927 0.145 18.403 1.00 97.19 84 GLY A C 1
ATOM 653 O O . GLY A 1 84 ? -15.975 -0.188 17.691 1.00 97.19 84 GLY A O 1
ATOM 654 N N . GLN A 1 85 ? -17.157 1.417 18.731 1.00 94.75 85 GLN A N 1
ATOM 655 C CA . GLN A 1 85 ? -16.452 2.554 18.142 1.00 94.75 85 GLN A CA 1
ATOM 656 C C . GLN A 1 85 ? -14.945 2.562 18.444 1.00 94.75 85 GLN A C 1
ATOM 658 O O . GLN A 1 85 ? -14.148 2.833 17.550 1.00 94.75 85 GLN A O 1
ATOM 663 N N . GLU A 1 86 ? -14.540 2.222 19.671 1.00 93.31 86 GLU A N 1
ATOM 664 C CA . GLU A 1 86 ? -13.124 2.209 20.072 1.00 93.31 86 GLU A CA 1
ATOM 665 C C . GLU A 1 86 ? -12.312 1.192 19.251 1.00 93.31 86 GLU A C 1
ATOM 667 O O . GLU A 1 86 ? -11.263 1.518 18.693 1.00 93.31 86 GLU A O 1
ATOM 672 N N . CYS A 1 87 ? -12.829 -0.031 19.092 1.00 95.19 87 CYS A N 1
ATOM 673 C CA . CYS A 1 87 ? -12.193 -1.052 18.261 1.00 95.19 87 CYS A CA 1
ATOM 674 C C . CYS A 1 87 ? -12.139 -0.645 16.785 1.00 95.19 87 CYS A C 1
ATOM 676 O O . CYS A 1 87 ? -11.124 -0.888 16.124 1.00 95.19 87 CYS A O 1
ATOM 678 N N . MET A 1 88 ? -13.194 -0.004 16.276 1.00 96.12 88 MET A N 1
ATOM 679 C CA . MET A 1 88 ? -13.207 0.513 14.909 1.00 96.12 88 MET A CA 1
ATOM 680 C C . MET A 1 88 ? -12.102 1.551 14.695 1.00 96.12 88 MET A C 1
ATOM 682 O O . MET A 1 88 ? -11.382 1.455 13.706 1.00 96.12 88 MET A O 1
ATOM 686 N N . GLU A 1 89 ? -11.886 2.472 15.636 1.00 93.88 89 GLU A N 1
ATOM 687 C CA . GLU A 1 89 ? -10.834 3.492 15.532 1.00 93.88 89 GLU A CA 1
ATOM 688 C C . GLU A 1 89 ? -9.417 2.902 15.555 1.00 93.88 89 GLU A C 1
ATOM 690 O O . GLU A 1 89 ? -8.542 3.336 14.798 1.00 93.88 89 GLU A O 1
ATOM 695 N N . LEU A 1 90 ? -9.179 1.882 16.385 1.00 94.31 90 LEU A N 1
ATOM 696 C CA . LEU A 1 90 ? -7.908 1.151 16.383 1.00 94.31 90 LEU A CA 1
ATOM 697 C C . LEU A 1 90 ? -7.672 0.456 15.034 1.00 94.31 90 LEU A C 1
ATOM 699 O O . LEU A 1 90 ? -6.571 0.514 14.478 1.00 94.31 90 LEU A O 1
ATOM 703 N N . PHE A 1 91 ? -8.713 -0.177 14.490 1.00 95.44 91 PHE A N 1
ATOM 704 C CA . PHE A 1 91 ? -8.651 -0.876 13.212 1.00 95.44 91 PHE A CA 1
ATOM 705 C C . PHE A 1 91 ? -8.482 0.082 12.024 1.00 95.44 91 PHE A C 1
ATOM 707 O O . PHE A 1 91 ? -7.643 -0.164 11.157 1.00 95.44 91 PHE A O 1
ATOM 714 N N . GLU A 1 92 ? -9.184 1.217 12.016 1.00 95.00 92 GLU A N 1
ATOM 715 C CA . GLU A 1 92 ? -8.974 2.318 11.069 1.00 95.00 92 GLU A CA 1
ATOM 716 C C . GLU A 1 92 ? -7.508 2.750 11.062 1.00 95.00 92 GLU A C 1
ATOM 718 O O . GLU A 1 92 ? -6.885 2.883 10.004 1.00 95.00 92 GLU A O 1
ATOM 723 N N . GLY A 1 93 ? -6.924 2.888 12.253 1.00 93.06 93 GLY A N 1
ATOM 724 C CA . GLY A 1 93 ? -5.525 3.230 12.394 1.00 93.06 93 GLY A CA 1
ATOM 725 C C . GLY A 1 93 ? -4.580 2.218 11.743 1.00 93.06 93 GLY A C 1
ATOM 726 O O . GLY A 1 93 ? -3.582 2.639 11.154 1.00 93.06 93 GLY A O 1
ATOM 727 N N . LEU A 1 94 ? -4.873 0.921 11.822 1.00 94.06 94 LEU A N 1
ATOM 728 C CA . LEU A 1 94 ? -4.099 -0.120 11.140 1.00 94.06 94 LEU A CA 1
ATOM 729 C C . LEU A 1 94 ? -4.266 -0.041 9.618 1.00 94.06 94 LEU A C 1
ATOM 731 O O . LEU A 1 94 ? -3.282 -0.137 8.890 1.00 94.06 94 LEU A O 1
ATOM 735 N N . LEU A 1 95 ? -5.487 0.178 9.128 1.00 93.88 95 LEU A N 1
ATOM 736 C CA . LEU A 1 95 ? -5.763 0.269 7.693 1.00 93.88 95 LEU A CA 1
ATOM 737 C C . LEU A 1 95 ? -5.070 1.472 7.035 1.00 93.88 95 LEU A C 1
ATOM 739 O O . LEU A 1 95 ? -4.519 1.332 5.947 1.00 93.88 95 LEU A O 1
ATOM 743 N N . GLN A 1 96 ? -5.052 2.630 7.701 1.00 91.19 96 GLN A N 1
ATOM 744 C CA . GLN A 1 96 ? -4.461 3.861 7.159 1.00 91.19 96 GLN A CA 1
ATOM 745 C C . GLN A 1 96 ? -2.925 3.851 7.140 1.00 91.19 96 GLN A C 1
ATOM 747 O O . GLN A 1 96 ? -2.313 4.411 6.234 1.00 91.19 96 GLN A O 1
ATOM 752 N N . HIS A 1 97 ? -2.286 3.231 8.137 1.00 92.25 97 HIS A N 1
ATOM 753 C CA . HIS A 1 97 ? -0.826 3.293 8.308 1.00 92.25 97 HIS A CA 1
ATOM 754 C C . HIS A 1 97 ? -0.119 1.958 8.038 1.00 92.25 97 HIS A C 1
ATOM 756 O O . HIS A 1 97 ? 1.111 1.887 8.034 1.00 92.25 97 HIS A O 1
ATOM 762 N N . GLY A 1 98 ? -0.877 0.887 7.806 1.00 91.44 98 GLY A N 1
ATOM 763 C CA . GLY A 1 98 ? -0.355 -0.449 7.578 1.00 91.44 98 GLY A CA 1
ATOM 764 C C . GLY A 1 98 ? 0.262 -1.048 8.841 1.00 91.44 98 GLY A C 1
ATOM 765 O O . GLY A 1 98 ? -0.433 -1.466 9.763 1.00 91.44 98 GLY A O 1
ATOM 766 N N . ARG A 1 99 ? 1.592 -1.166 8.866 1.00 93.50 99 ARG A N 1
ATOM 767 C CA . ARG A 1 99 ? 2.308 -1.880 9.932 1.00 93.50 99 ARG A CA 1
ATOM 768 C C . ARG A 1 99 ? 2.560 -0.964 11.121 1.00 93.50 99 ARG A C 1
ATOM 770 O O . ARG A 1 99 ? 3.312 -0.002 11.005 1.00 93.50 99 ARG A O 1
ATOM 777 N N . LEU A 1 100 ? 2.004 -1.328 12.270 1.00 94.19 100 LEU A N 1
ATOM 778 C CA . LEU A 1 100 ? 2.216 -0.637 13.536 1.00 94.19 100 LEU A CA 1
ATOM 779 C C . LEU A 1 100 ? 2.561 -1.643 14.631 1.00 94.19 100 LEU A C 1
ATOM 781 O O . LEU A 1 100 ? 1.995 -2.734 14.686 1.00 94.19 100 LEU A O 1
ATOM 785 N N . SER A 1 101 ? 3.479 -1.264 15.515 1.00 94.06 101 SER A N 1
ATOM 786 C CA . SER A 1 101 ? 3.681 -1.966 16.781 1.00 94.06 101 SER A CA 1
ATOM 787 C C . SER A 1 101 ? 2.551 -1.646 17.761 1.00 94.06 101 SER A C 1
ATOM 789 O O . SER A 1 101 ? 1.862 -0.635 17.624 1.00 94.06 101 SER A O 1
ATOM 791 N N . PHE A 1 102 ? 2.391 -2.474 18.795 1.00 91.62 102 PHE A N 1
ATOM 792 C CA . PHE A 1 102 ? 1.394 -2.239 19.843 1.00 91.62 102 PHE A CA 1
ATOM 793 C C . PHE A 1 102 ? 1.523 -0.846 20.481 1.00 91.62 102 PHE A C 1
ATOM 795 O O . PHE A 1 102 ? 0.528 -0.141 20.627 1.00 91.62 102 PHE A O 1
ATOM 802 N N . ASN A 1 103 ? 2.751 -0.415 20.786 1.00 94.00 103 ASN A N 1
ATOM 803 C CA . ASN A 1 103 ? 2.992 0.911 21.359 1.00 94.00 103 ASN A CA 1
ATOM 804 C C . ASN A 1 103 ? 2.565 2.022 20.389 1.00 94.00 103 ASN A C 1
ATOM 806 O O . ASN A 1 103 ? 1.848 2.928 20.790 1.00 94.00 103 ASN A O 1
ATOM 810 N N . GLN A 1 104 ? 2.897 1.900 19.096 1.00 93.81 104 GLN A N 1
ATOM 811 C CA . GLN A 1 104 ? 2.470 2.873 18.081 1.00 93.81 104 GLN A CA 1
ATOM 812 C C . GLN A 1 104 ? 0.944 2.944 17.933 1.00 93.81 104 GLN A C 1
ATOM 814 O O . GLN A 1 104 ? 0.406 4.022 17.694 1.00 93.81 104 GLN A O 1
ATOM 819 N N . ILE A 1 105 ? 0.240 1.816 18.068 1.00 92.44 105 ILE A N 1
ATOM 820 C CA . ILE A 1 105 ? -1.229 1.788 18.071 1.00 92.44 105 ILE A CA 1
ATOM 821 C C . ILE A 1 105 ? -1.760 2.556 19.287 1.00 92.44 105 ILE A C 1
ATOM 823 O O . ILE A 1 105 ? -2.623 3.423 19.148 1.00 92.44 105 ILE A O 1
ATOM 827 N N . MET A 1 106 ? -1.218 2.265 20.469 1.00 90.25 106 MET A N 1
ATOM 828 C CA . MET A 1 106 ? -1.707 2.826 21.723 1.00 90.25 106 MET A CA 1
ATOM 829 C C . MET A 1 106 ? -1.417 4.325 21.857 1.00 90.25 106 MET A C 1
ATOM 831 O O . MET A 1 106 ? -2.272 5.078 22.321 1.00 90.25 106 MET A O 1
ATOM 835 N N . ASP A 1 107 ? -0.241 4.771 21.421 1.00 92.19 107 ASP A N 1
ATOM 836 C CA . ASP A 1 107 ? 0.144 6.183 21.448 1.00 92.19 107 ASP A CA 1
ATOM 837 C C . ASP A 1 107 ? -0.750 7.012 20.517 1.00 92.19 107 ASP A C 1
ATOM 839 O O . ASP A 1 107 ? -1.302 8.030 20.932 1.00 92.19 107 ASP A O 1
ATOM 843 N N . ARG A 1 108 ? -1.020 6.517 19.301 1.00 89.75 108 ARG A N 1
ATOM 844 C CA . ARG A 1 108 ? -1.947 7.168 18.360 1.00 89.75 108 ARG A CA 1
ATOM 845 C C . ARG A 1 108 ? -3.367 7.279 18.902 1.00 89.75 108 ARG A C 1
ATOM 847 O O . ARG A 1 108 ? -4.010 8.311 18.715 1.00 89.75 108 ARG A O 1
ATOM 854 N N . HIS A 1 109 ? -3.856 6.226 19.555 1.00 88.38 109 HIS A N 1
ATOM 855 C CA . HIS A 1 109 ? -5.180 6.240 20.169 1.00 88.38 109 HIS A CA 1
ATOM 856 C C . HIS A 1 109 ? -5.261 7.316 21.262 1.00 88.38 109 HIS A C 1
ATOM 858 O O . HIS A 1 109 ? -6.164 8.151 21.250 1.00 88.38 109 HIS A O 1
ATOM 864 N N . LYS A 1 110 ? -4.266 7.370 22.157 1.00 88.25 110 LYS A N 1
ATOM 865 C CA . LYS A 1 110 ? -4.188 8.390 23.214 1.00 88.25 110 LYS A CA 1
ATOM 866 C C . LYS A 1 110 ? -4.134 9.810 22.656 1.00 88.25 110 LYS A C 1
ATOM 868 O O . LYS A 1 110 ? -4.834 10.677 23.171 1.00 88.25 110 LYS A O 1
ATOM 873 N N . ASP A 1 111 ? -3.336 10.055 21.619 1.00 86.56 111 ASP A N 1
ATOM 874 C CA . ASP A 1 111 ? -3.200 11.387 21.023 1.00 86.56 111 ASP A CA 1
ATOM 875 C C . ASP A 1 111 ? -4.512 11.884 20.403 1.00 86.56 111 ASP A C 1
ATOM 877 O O . ASP A 1 111 ? -4.887 13.042 20.611 1.00 86.56 111 ASP A O 1
ATOM 881 N N . LYS A 1 112 ? -5.248 11.002 19.711 1.00 81.00 112 LYS A N 1
ATOM 882 C CA . LYS A 1 112 ? -6.568 11.314 19.138 1.00 81.00 112 LYS A CA 1
ATOM 883 C C . LYS A 1 112 ? -7.560 11.727 20.229 1.00 81.00 112 LYS A C 1
ATOM 885 O O . LYS A 1 112 ? -8.207 12.763 20.102 1.00 81.00 112 LYS A O 1
ATOM 890 N N . HIS A 1 113 ? -7.616 10.985 21.335 1.00 79.25 113 HIS A N 1
ATOM 891 C CA . HIS A 1 113 ? -8.511 11.291 22.460 1.00 79.25 113 HIS A CA 1
ATOM 892 C C . HIS A 1 113 ? -8.047 12.484 23.304 1.00 79.25 113 HIS A C 1
ATOM 894 O O . HIS A 1 113 ? -8.875 13.211 23.847 1.00 79.25 113 HIS A O 1
ATOM 900 N N . ARG A 1 114 ? -6.741 12.770 23.363 1.00 75.56 114 ARG A N 1
ATOM 901 C CA . ARG A 1 114 ? -6.220 13.972 24.032 1.00 75.56 114 ARG A CA 1
ATOM 902 C C . ARG A 1 114 ? -6.576 15.254 23.273 1.00 75.56 114 ARG A C 1
ATOM 904 O O . ARG A 1 114 ? -6.907 16.252 23.906 1.00 75.56 114 ARG A O 1
ATOM 911 N N . ALA A 1 115 ? -6.548 15.224 21.940 1.00 62.94 115 ALA A N 1
ATOM 912 C CA . ALA A 1 115 ? -6.904 16.368 21.097 1.00 62.94 115 ALA A CA 1
ATOM 913 C C . ALA A 1 115 ? -8.398 16.751 21.187 1.00 62.94 115 ALA A C 1
ATOM 915 O O . ALA A 1 115 ? -8.746 17.931 21.080 1.00 62.94 115 ALA A O 1
ATOM 916 N N . VAL A 1 116 ? -9.279 15.774 21.434 1.00 58.62 116 VAL A N 1
ATOM 917 C CA . VAL A 1 116 ? -10.724 15.996 21.636 1.00 58.62 116 VAL A CA 1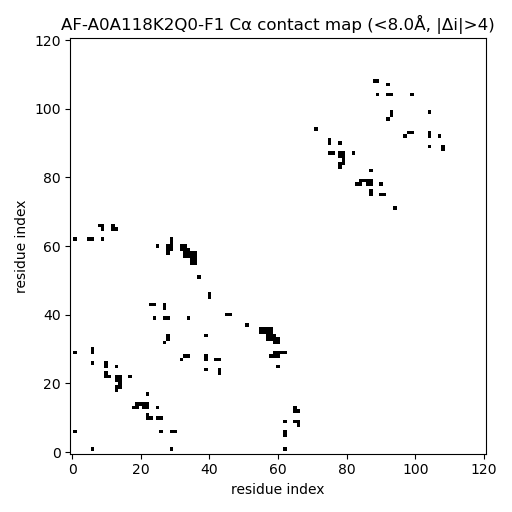
ATOM 918 C C . VAL A 1 116 ? -10.998 16.745 22.946 1.00 58.62 116 VAL A C 1
ATOM 920 O O . VAL A 1 116 ? -11.845 17.632 22.982 1.00 58.62 116 VAL A O 1
ATOM 923 N N . VAL A 1 117 ? -10.235 16.471 24.009 1.00 57.41 117 VAL A N 1
ATOM 924 C CA . VAL A 1 117 ? -10.405 17.143 25.313 1.00 57.41 117 VAL A CA 1
ATOM 925 C C . VAL A 1 117 ? -9.995 18.621 25.263 1.00 57.41 117 VAL A C 1
ATOM 927 O O . VAL A 1 117 ? -10.586 19.448 25.948 1.00 57.41 117 VAL A O 1
ATOM 930 N N . THR A 1 118 ? -9.013 18.985 24.434 1.00 54.97 118 THR A N 1
ATOM 931 C CA . THR A 1 118 ? -8.516 20.370 24.334 1.00 54.97 118 THR A CA 1
ATOM 932 C C . THR A 1 118 ? -9.303 21.269 23.377 1.00 54.97 118 THR A C 1
ATOM 934 O O . THR A 1 118 ? -9.091 22.476 23.387 1.00 54.97 118 THR A O 1
ATOM 937 N N . SER A 1 119 ? -10.177 20.711 22.534 1.00 53.34 119 SER A N 1
ATOM 938 C CA . SER A 1 119 ? -10.939 21.456 21.512 1.00 53.34 119 SER A CA 1
ATOM 939 C C . SER A 1 119 ? -12.404 21.723 21.889 1.00 53.34 119 SER A C 1
ATOM 941 O O . SER A 1 119 ? -13.117 22.371 21.128 1.00 53.34 119 SER A O 1
ATOM 943 N N . GLY A 1 120 ? -12.845 21.259 23.064 1.00 49.53 120 GLY A N 1
ATOM 944 C CA . GLY A 1 120 ? -14.196 21.459 23.602 1.00 49.53 120 GLY A CA 1
ATOM 945 C C . GLY A 1 120 ? -14.282 22.400 24.813 1.00 49.53 120 GLY A C 1
ATOM 946 O O . GLY A 1 120 ? -15.190 22.224 25.623 1.00 49.53 120 GLY A O 1
ATOM 947 N N . GLY A 1 121 ? -13.332 23.331 24.972 1.00 38.03 121 GLY A N 1
ATOM 948 C CA . GLY A 1 121 ? -13.285 24.319 26.063 1.00 38.03 121 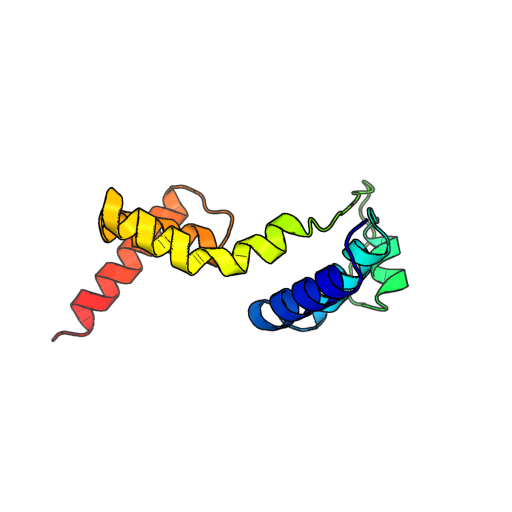GLY A CA 1
ATOM 949 C C . GLY A 1 121 ? -13.580 25.738 25.603 1.00 38.03 121 GLY A C 1
ATOM 950 O O . GLY A 1 121 ? -13.134 26.088 24.488 1.00 38.03 121 GLY A O 1
#

pLDDT: mean 90.62, std 11.14, range [38.03, 98.44]